Protein AF-A0A357HY61-F1 (afdb_monomer)

Foldseek 3Di:
DVVVVVQVVVCVVPVDGPDPDDDAFDAEAEPNHHDDVVVVRDDDPVNCVVVVQDPQLVVQLCLLAARHDHRYDYPVSSVVSVVLVVLVVVLVVVVCVVVVHDPVRCCVVPVDPDDDPDPDQLVQLVVCCVPNRNSNRSSVSVVVVSVVPD

Mean predicted aligned error: 4.12 Å

Solvent-accessible surface area (backbone atoms only — not comparable to full-atom values): 8824 Å² total; per-residue (Å²): 110,69,65,64,49,52,46,54,55,48,25,71,73,67,76,50,87,75,70,97,77,88,88,73,70,44,62,62,25,34,76,86,35,78,57,32,74,91,76,70,56,61,75,53,74,63,61,40,40,79,72,70,44,51,72,65,27,55,52,47,44,68,45,53,43,48,56,78,43,71,43,69,48,37,73,68,48,38,54,51,28,43,55,53,47,54,53,52,50,53,50,51,52,53,50,31,65,73,73,71,50,52,71,69,58,46,42,73,75,69,65,66,95,67,81,70,96,69,56,67,87,43,40,64,17,52,56,28,32,72,54,82,59,25,35,37,56,15,52,52,38,48,52,49,52,64,71,64,64,131

Secondary structure (DSSP, 8-state):
-HHHHHHHHHHHHHSS-S-S----PPPEEETTEE--TTTT----HHHHHHTT--HHHHHHHHHSS-TTS-EEE-HHHHHHHHHHHHHHHHHHHHHHHHHT--HHHHHHHH--SSPPS--GGGHHHHHHHHTTS-HHHHHHHHHHHHHT--

pLDDT: mean 94.6, std 5.04, range [57.91, 98.38]

Nearest PDB structures (foldseek):
  8qhp-assembly1_B  TM=7.657E-01  e=1.087E-08  Pyrococcus furiosus DSM 3638
  8hfm-assembly1_A  TM=8.860E-01  e=4.311E-06  Mycolicibacterium smegmatis
  8hfo-assembly1_A  TM=8.145E-01  e=5.503E-06  Mycolicibacterium smegmatis MC2 155
  1ffy-assembly1_A  TM=7.166E-01  e=1.205E-02  Staphylococcus aureus
  8c9f-assembly1_A  TM=7.018E-01  e=2.359E-02  Priestia megaterium

Radius of gyration: 19.94 Å; Cα contacts (8 Å, |Δi|>4): 118; chains: 1; bounding box: 49×35×49 Å

Sequence (150 aa):
PHHENEIAQSECAHGHDFCSHWFHSAHLMVEGAKMSKSLGNLYTLDDLRERGFSPMIVRYTLIAGSYRQQLNFTFDGLHASQSALTRLERFAEALLAKTGESSDSFNKNYVSTDAPEDFGRLSKAWDALRKNLNTAACLGAIFGVIGSNP

Structure (mmCIF, N/CA/C/O backbone):
data_AF-A0A357HY61-F1
#
_entry.id   AF-A0A357HY61-F1
#
loop_
_atom_site.group_PDB
_atom_site.id
_atom_site.type_symbol
_atom_site.label_atom_id
_atom_site.label_alt_id
_atom_site.label_comp_id
_atom_site.label_asym_id
_atom_site.label_entity_id
_atom_site.label_seq_id
_atom_site.pdbx_PDB_ins_code
_atom_site.Cartn_x
_atom_site.Cartn_y
_atom_site.Cartn_z
_atom_site.occupancy
_atom_site.B_iso_or_equiv
_atom_site.auth_seq_id
_atom_site.auth_comp_id
_atom_site.auth_asym_id
_atom_site.auth_atom_id
_atom_site.pdbx_PDB_model_num
ATOM 1 N N . PRO A 1 1 ? 14.355 -1.571 -20.812 1.00 88.25 1 PRO A N 1
ATOM 2 C CA . PRO A 1 1 ? 15.535 -0.685 -20.897 1.00 88.25 1 PRO A CA 1
ATOM 3 C C . PRO A 1 1 ? 15.232 0.814 -20.692 1.00 88.25 1 PRO A C 1
ATOM 5 O O . PRO A 1 1 ? 16.067 1.635 -21.040 1.00 88.25 1 PRO A O 1
ATOM 8 N N . HIS A 1 2 ? 14.049 1.201 -20.190 1.00 96.62 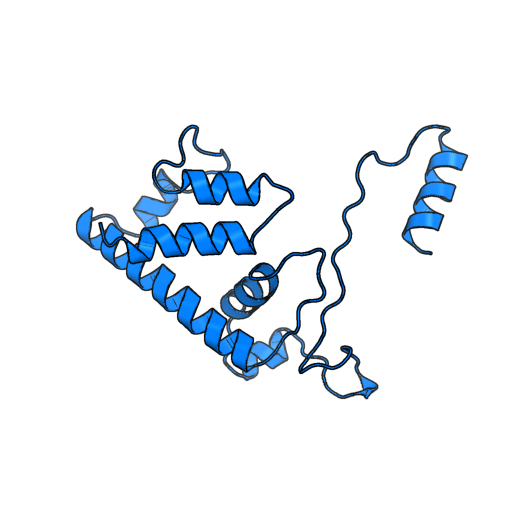2 HIS A N 1
ATOM 9 C CA . HIS A 1 2 ? 13.676 2.619 -20.115 1.00 96.62 2 HIS A CA 1
ATOM 10 C C . HIS A 1 2 ? 14.593 3.405 -19.169 1.00 96.62 2 HIS A C 1
ATOM 12 O O . HIS A 1 2 ? 15.243 4.342 -19.615 1.00 96.62 2 HIS A O 1
ATOM 18 N N . HIS A 1 3 ? 14.723 2.964 -17.916 1.00 97.00 3 HIS A N 1
ATOM 19 C CA . HIS A 1 3 ? 15.547 3.645 -16.915 1.00 97.00 3 HIS A CA 1
ATOM 20 C C . HIS A 1 3 ? 17.047 3.520 -17.205 1.00 97.00 3 HIS A C 1
ATOM 22 O O . HIS A 1 3 ? 17.793 4.467 -16.995 1.00 97.00 3 HIS A O 1
ATOM 28 N N . GLU A 1 4 ? 17.502 2.389 -17.756 1.00 97.12 4 GLU A N 1
ATOM 29 C CA . GLU A 1 4 ? 18.903 2.235 -18.172 1.00 97.12 4 GLU A CA 1
ATOM 30 C C . GLU A 1 4 ? 19.285 3.251 -19.259 1.00 97.12 4 GLU A C 1
ATOM 32 O O . GLU A 1 4 ? 20.388 3.795 -19.247 1.00 97.12 4 GLU A O 1
ATOM 37 N N . ASN A 1 5 ? 18.356 3.551 -20.172 1.00 98.25 5 ASN A N 1
ATOM 38 C CA . ASN A 1 5 ? 18.564 4.571 -21.193 1.00 98.25 5 ASN A CA 1
ATOM 39 C C . ASN A 1 5 ? 18.549 5.989 -20.599 1.00 98.25 5 ASN A C 1
ATOM 41 O O . ASN A 1 5 ? 19.338 6.820 -21.037 1.00 98.25 5 ASN A O 1
ATOM 45 N N . GLU A 1 6 ? 17.690 6.268 -19.614 1.00 98.00 6 GLU A N 1
ATOM 46 C CA . GLU A 1 6 ? 17.656 7.568 -18.921 1.00 98.00 6 GLU A CA 1
ATOM 47 C C . GLU A 1 6 ? 18.960 7.861 -18.175 1.00 98.00 6 GLU A C 1
ATOM 49 O O . GLU A 1 6 ? 19.459 8.986 -18.236 1.00 98.00 6 GLU A O 1
ATOM 54 N N . ILE A 1 7 ? 19.534 6.843 -17.524 1.00 97.62 7 ILE A N 1
ATOM 55 C CA . ILE A 1 7 ? 20.848 6.924 -16.876 1.00 97.62 7 ILE A CA 1
ATOM 56 C C . ILE A 1 7 ? 21.908 7.271 -17.924 1.00 97.62 7 ILE A C 1
ATOM 58 O O . ILE A 1 7 ? 22.582 8.289 -17.801 1.00 97.62 7 ILE A O 1
ATOM 62 N N . ALA A 1 8 ? 22.001 6.486 -19.003 1.00 97.88 8 ALA A N 1
ATOM 63 C CA . ALA A 1 8 ? 23.009 6.705 -20.039 1.00 97.88 8 ALA A CA 1
ATOM 64 C C . ALA A 1 8 ? 22.905 8.102 -20.674 1.00 97.88 8 ALA A C 1
ATOM 66 O O . ALA A 1 8 ? 23.913 8.776 -20.862 1.00 97.88 8 ALA A O 1
ATOM 67 N N . GLN A 1 9 ? 21.690 8.560 -20.987 1.00 98.25 9 GLN A N 1
ATOM 68 C CA . GLN A 1 9 ? 21.471 9.883 -21.576 1.00 98.25 9 GLN A CA 1
ATOM 69 C C . GLN A 1 9 ? 21.884 11.009 -20.624 1.00 98.25 9 GLN A C 1
ATOM 71 O O . GLN A 1 9 ? 22.610 11.916 -21.035 1.00 98.25 9 GLN A O 1
ATOM 76 N N . SER A 1 10 ? 21.446 10.943 -19.366 1.00 98.06 10 SER A N 1
ATOM 77 C CA . SER A 1 10 ? 21.691 11.995 -18.376 1.00 98.06 10 SER A CA 1
ATOM 78 C C . SER A 1 10 ? 23.166 12.072 -17.984 1.00 98.06 10 SER A C 1
ATOM 80 O O . SER A 1 10 ? 23.763 13.149 -18.003 1.00 98.06 10 SER A O 1
ATOM 82 N N . GLU A 1 11 ? 23.790 10.931 -17.692 1.00 98.12 11 GLU A N 1
ATOM 83 C CA . GLU A 1 11 ? 25.174 10.890 -17.215 1.00 98.12 11 GLU A CA 1
ATOM 84 C C . GLU A 1 11 ? 26.172 11.207 -18.334 1.00 98.12 11 GLU A C 1
ATOM 86 O O . GLU A 1 11 ? 27.127 11.948 -18.106 1.00 98.12 11 GLU A O 1
ATOM 91 N N . CYS A 1 12 ? 25.937 10.747 -19.572 1.00 98.25 12 CYS A N 1
ATOM 92 C CA . CYS A 1 12 ? 26.793 11.125 -20.703 1.00 98.25 12 CYS A CA 1
ATOM 93 C C . CYS A 1 12 ? 26.682 12.614 -21.059 1.00 98.25 12 CYS A C 1
ATOM 95 O O . CYS A 1 12 ? 27.662 13.198 -21.520 1.00 98.25 12 CYS A O 1
ATOM 97 N N . ALA A 1 13 ? 25.513 13.232 -20.862 1.00 98.12 13 ALA A N 1
ATOM 98 C CA . ALA A 1 13 ? 25.320 14.653 -21.140 1.00 98.12 13 ALA A CA 1
ATOM 99 C C . ALA A 1 13 ? 25.940 15.565 -20.068 1.00 98.12 13 ALA A C 1
ATOM 101 O O . ALA A 1 13 ? 26.386 16.666 -20.394 1.00 98.12 13 ALA A O 1
ATOM 102 N N . HIS A 1 14 ? 25.967 15.128 -18.803 1.00 96.94 14 HIS A N 1
ATOM 103 C CA . HIS A 1 14 ? 26.297 15.998 -17.668 1.00 96.94 14 HIS A CA 1
ATOM 104 C C . HIS A 1 14 ? 27.529 15.582 -16.845 1.00 96.94 14 HIS A C 1
ATOM 106 O O . HIS A 1 14 ? 28.013 16.383 -16.041 1.00 96.94 14 HIS A 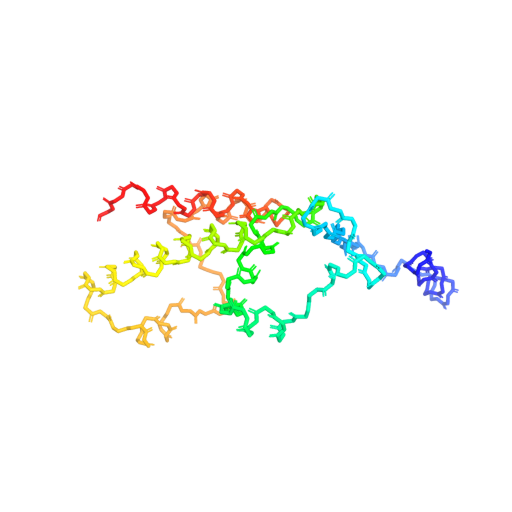O 1
ATOM 112 N N . GLY A 1 15 ? 28.061 14.373 -17.040 1.00 96.94 15 GLY A N 1
ATOM 113 C CA . GLY A 1 15 ? 29.316 13.911 -16.437 1.00 96.94 15 GLY A CA 1
ATOM 114 C C . GLY A 1 15 ? 29.269 13.629 -14.930 1.00 96.94 15 GLY A C 1
ATOM 115 O O . GLY A 1 15 ? 30.316 13.648 -14.287 1.00 96.94 15 GLY A O 1
ATOM 116 N N . HIS A 1 16 ? 28.086 13.404 -14.358 1.00 95.88 16 HIS A N 1
ATOM 117 C CA . HIS A 1 16 ? 27.888 13.032 -12.954 1.00 95.88 16 HIS A CA 1
ATOM 118 C C . HIS A 1 16 ? 26.681 12.102 -12.805 1.00 95.88 16 HIS A C 1
ATOM 120 O O . HIS A 1 16 ? 25.827 12.074 -13.690 1.00 95.88 16 HIS A O 1
ATOM 126 N N . ASP A 1 17 ? 26.616 11.380 -11.684 1.00 96.81 17 ASP A N 1
ATOM 127 C CA . ASP A 1 17 ? 25.546 10.425 -11.374 1.00 96.81 17 ASP A CA 1
ATOM 128 C C . ASP A 1 17 ? 24.159 11.081 -11.457 1.00 96.81 17 ASP A C 1
ATOM 130 O O . ASP A 1 17 ? 2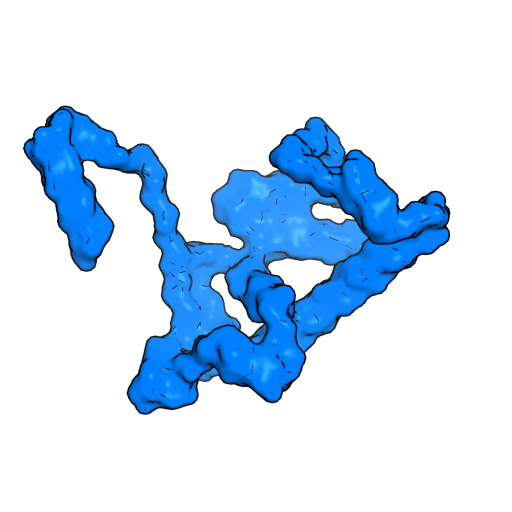3.911 12.119 -10.835 1.00 96.81 17 ASP A O 1
ATOM 134 N N . PHE A 1 18 ? 23.230 10.456 -12.187 1.00 97.19 18 PHE A N 1
ATOM 135 C CA . PHE A 1 18 ? 21.897 11.033 -12.403 1.00 97.19 18 PHE A CA 1
ATOM 136 C C . PHE A 1 18 ? 21.011 10.967 -11.148 1.00 97.19 18 PHE A C 1
ATOM 138 O O . PHE A 1 18 ? 20.290 11.914 -10.828 1.00 97.19 18 PHE A O 1
ATOM 145 N N . CYS A 1 19 ? 21.044 9.847 -10.422 1.00 96.19 19 CYS A N 1
ATOM 146 C CA . CYS A 1 19 ? 20.224 9.649 -9.231 1.00 96.19 19 CYS A CA 1
ATOM 147 C C . CYS A 1 19 ? 20.854 8.637 -8.269 1.00 96.19 19 CYS A C 1
ATOM 149 O O . CYS A 1 19 ? 21.303 7.573 -8.686 1.00 96.19 19 CYS A O 1
ATOM 151 N N . SER A 1 20 ? 20.812 8.924 -6.964 1.00 96.12 20 SER A N 1
ATOM 152 C CA . SER A 1 20 ? 21.350 8.022 -5.933 1.00 96.12 20 SER A CA 1
ATOM 153 C C . SER A 1 20 ? 20.405 6.877 -5.552 1.00 96.12 20 SER A C 1
ATOM 155 O O . SER A 1 20 ? 20.852 5.889 -4.977 1.00 96.12 20 SER A O 1
ATOM 157 N N . HIS A 1 21 ? 19.100 7.004 -5.818 1.00 95.56 21 HIS A N 1
ATOM 158 C CA . HIS A 1 21 ? 18.101 6.020 -5.397 1.00 95.56 21 HIS A CA 1
ATOM 159 C C . HIS A 1 21 ? 17.043 5.800 -6.474 1.00 95.56 21 HIS A C 1
ATOM 161 O O . HIS A 1 21 ? 16.289 6.706 -6.815 1.00 95.56 21 HIS A O 1
ATOM 167 N N . TRP A 1 22 ? 16.927 4.557 -6.932 1.00 95.75 22 TRP A N 1
ATOM 168 C CA . TRP A 1 22 ? 15.884 4.130 -7.856 1.00 95.75 22 TRP A CA 1
ATOM 169 C C . TRP A 1 22 ? 14.845 3.277 -7.134 1.00 95.75 22 TRP A C 1
ATOM 171 O O . TRP A 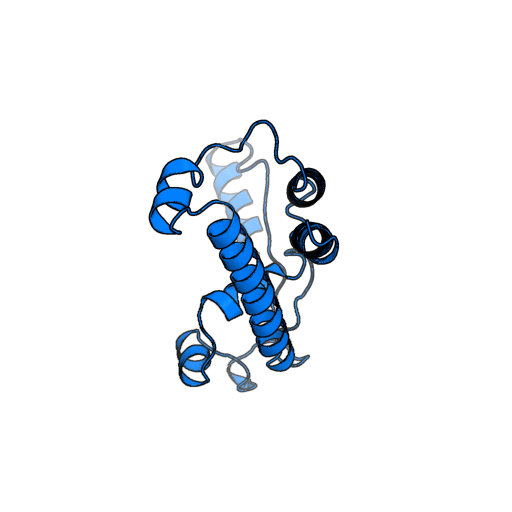1 22 ? 15.184 2.321 -6.436 1.00 95.75 22 TRP A O 1
ATOM 181 N N . PHE A 1 23 ? 13.571 3.621 -7.314 1.00 95.19 23 PHE A N 1
ATOM 182 C CA . PHE A 1 23 ? 12.452 2.922 -6.695 1.00 95.19 23 PHE A CA 1
ATOM 183 C C . PHE A 1 23 ? 11.577 2.277 -7.769 1.00 95.19 23 PHE A C 1
ATOM 185 O O . PHE A 1 23 ? 10.937 2.966 -8.560 1.00 95.19 23 PHE A O 1
ATOM 192 N N . HIS A 1 24 ? 11.516 0.946 -7.777 1.00 95.81 24 HIS A N 1
ATOM 193 C CA . HIS A 1 24 ? 10.694 0.185 -8.717 1.00 95.81 24 HIS A CA 1
ATOM 194 C C . HIS A 1 24 ? 9.652 -0.631 -7.965 1.00 95.81 24 HIS A C 1
ATOM 196 O O . HIS A 1 24 ? 9.984 -1.405 -7.067 1.00 95.81 24 HIS A O 1
ATOM 202 N N . SER A 1 25 ? 8.391 -0.472 -8.358 1.00 95.25 25 SER A N 1
ATOM 203 C CA . SER A 1 25 ? 7.307 -1.327 -7.877 1.00 95.25 25 SER A CA 1
ATOM 204 C C . SER A 1 25 ? 7.192 -2.573 -8.750 1.00 95.25 25 SER A C 1
ATOM 206 O O . SER A 1 25 ? 7.303 -2.497 -9.975 1.00 95.25 25 SER A O 1
ATOM 208 N N . ALA A 1 26 ? 6.968 -3.722 -8.120 1.00 95.19 26 ALA A N 1
ATOM 209 C CA . ALA A 1 26 ? 6.713 -4.971 -8.814 1.00 95.19 26 ALA A CA 1
ATOM 210 C C . ALA A 1 26 ? 5.368 -4.927 -9.556 1.00 95.19 26 ALA A C 1
ATOM 212 O O . ALA A 1 26 ? 4.450 -4.186 -9.203 1.00 95.19 26 ALA A O 1
ATOM 213 N N . HIS A 1 27 ? 5.248 -5.746 -10.598 1.00 93.44 27 HIS A N 1
ATOM 214 C CA . HIS A 1 27 ? 4.011 -5.846 -11.363 1.00 93.44 27 HIS A CA 1
ATOM 215 C C . HIS A 1 27 ? 2.877 -6.488 -10.558 1.00 93.44 27 HIS A C 1
ATOM 217 O O . HIS A 1 27 ? 3.097 -7.394 -9.753 1.00 93.44 27 HIS A O 1
ATOM 223 N N . LEU A 1 28 ? 1.653 -6.053 -10.858 1.00 94.44 28 LEU A N 1
ATOM 224 C CA . LEU A 1 28 ? 0.429 -6.653 -10.347 1.00 94.44 28 LEU A CA 1
ATOM 225 C C . LEU A 1 28 ? 0.066 -7.908 -11.153 1.00 94.44 28 LEU A C 1
ATOM 227 O O . LEU A 1 28 ? 0.119 -7.908 -12.387 1.00 94.44 28 LEU A O 1
ATOM 231 N N . MET A 1 29 ? -0.350 -8.952 -10.447 1.00 96.56 29 MET A N 1
ATOM 232 C CA . MET A 1 29 ? -1.083 -10.089 -11.002 1.00 96.56 29 MET A CA 1
ATOM 233 C C . MET A 1 29 ? -2.575 -9.877 -10.738 1.00 96.56 29 MET A C 1
ATOM 235 O O . MET A 1 29 ? -2.929 -9.231 -9.759 1.00 96.56 29 MET A O 1
ATOM 239 N N . VAL A 1 30 ? -3.450 -10.396 -11.591 1.00 97.25 30 VAL A N 1
ATOM 240 C CA . VAL A 1 30 ? -4.904 -10.330 -11.408 1.00 97.25 30 VAL A CA 1
ATOM 241 C C . VAL A 1 30 ? -5.462 -11.737 -11.490 1.00 97.25 30 VAL A C 1
ATOM 243 O O . VAL A 1 30 ? -5.278 -12.405 -12.511 1.00 97.25 30 VAL A O 1
ATOM 246 N N . GLU A 1 31 ? -6.120 -12.180 -10.419 1.00 96.56 31 GLU A N 1
ATOM 247 C CA . GLU A 1 31 ? -6.691 -13.531 -10.311 1.00 96.56 31 GLU A CA 1
ATOM 248 C C . GLU A 1 31 ? -5.677 -14.636 -10.678 1.00 96.56 31 GLU A C 1
ATOM 250 O O . GLU A 1 31 ? -5.957 -15.566 -11.430 1.00 96.56 31 GLU A O 1
ATOM 255 N N . GLY A 1 32 ? -4.440 -14.499 -10.186 1.00 96.56 32 GLY A N 1
ATOM 256 C CA . GLY A 1 32 ? -3.351 -15.457 -10.407 1.00 96.56 32 GLY A CA 1
ATOM 257 C C . GLY A 1 32 ? -2.684 -15.381 -11.786 1.00 96.56 32 GLY A C 1
ATOM 258 O O . GLY A 1 32 ? -1.701 -16.082 -12.021 1.00 96.56 32 GLY A O 1
ATOM 259 N N . ALA A 1 33 ? -3.154 -14.512 -12.684 1.00 96.75 33 ALA A N 1
ATOM 260 C CA . ALA A 1 33 ? -2.615 -14.348 -14.031 1.00 96.75 33 ALA A CA 1
ATOM 261 C C . ALA A 1 33 ? -1.982 -12.967 -14.244 1.00 96.75 33 ALA A C 1
ATOM 263 O O . ALA A 1 33 ? -2.240 -12.007 -13.521 1.00 96.75 33 ALA A O 1
ATOM 264 N N . LYS A 1 34 ? -1.143 -12.842 -15.276 1.00 95.81 34 LYS A N 1
ATOM 265 C CA . LYS A 1 34 ? -0.608 -11.539 -15.688 1.00 95.81 34 LYS A CA 1
ATOM 266 C C . LYS A 1 34 ? -1.766 -10.625 -16.096 1.00 95.81 34 LYS A C 1
ATOM 268 O O . LYS A 1 34 ? -2.632 -11.038 -16.867 1.00 95.81 34 LYS A O 1
ATOM 273 N N . MET A 1 35 ? -1.756 -9.376 -15.639 1.00 96.00 35 MET A N 1
ATOM 274 C CA . MET A 1 35 ? -2.718 -8.378 -16.109 1.00 96.00 35 MET A CA 1
ATOM 275 C C . MET A 1 35 ? -2.494 -8.086 -17.599 1.00 96.00 35 MET A C 1
ATOM 277 O O . MET A 1 35 ? -1.391 -7.719 -18.014 1.00 96.00 35 MET A O 1
ATOM 281 N N . SER A 1 36 ? -3.532 -8.235 -18.421 1.00 95.31 36 SER A N 1
ATOM 282 C CA . SER A 1 36 ? -3.483 -7.861 -19.835 1.00 95.31 36 SER A CA 1
ATOM 283 C C . SER A 1 36 ? -4.875 -7.617 -20.414 1.00 95.31 36 SER A C 1
ATOM 285 O O . SER A 1 36 ? -5.851 -8.256 -20.031 1.00 95.31 36 SER A O 1
ATOM 287 N N . LYS A 1 37 ? -4.955 -6.736 -21.417 1.00 92.88 37 LYS A N 1
ATOM 288 C CA . LYS A 1 37 ? -6.198 -6.512 -22.171 1.00 92.88 37 LYS A CA 1
ATOM 289 C C . LYS A 1 37 ? -6.679 -7.783 -22.877 1.00 92.88 37 LYS A C 1
ATOM 291 O O . LYS A 1 37 ? -7.868 -8.063 -22.878 1.00 92.88 37 LYS A O 1
ATOM 296 N N . SER A 1 38 ? -5.758 -8.563 -23.446 1.00 94.94 38 SER A N 1
ATOM 297 C CA . SER A 1 38 ? -6.074 -9.787 -24.195 1.00 94.94 38 SER A CA 1
ATOM 298 C C . SER A 1 38 ? -6.683 -10.894 -23.336 1.00 94.94 38 SER A C 1
ATOM 300 O O . SER A 1 38 ? -7.458 -11.688 -23.849 1.00 94.94 38 SER A O 1
ATOM 302 N N . LEU A 1 39 ? -6.344 -10.950 -22.044 1.00 94.06 39 LEU A N 1
ATOM 303 C CA . LEU A 1 39 ? -6.951 -11.893 -21.098 1.00 94.06 39 LEU A CA 1
ATOM 304 C C . LEU A 1 39 ? -8.269 -11.376 -20.503 1.00 94.06 39 LEU A C 1
ATOM 306 O O . LEU A 1 39 ? -8.893 -12.089 -19.726 1.00 94.06 39 LEU A O 1
ATOM 310 N N . GLY A 1 40 ? -8.682 -10.143 -20.821 1.00 94.19 40 GLY A N 1
ATOM 311 C CA . GLY A 1 40 ? -9.901 -9.540 -20.276 1.00 94.19 40 GLY A CA 1
ATOM 312 C C . GLY A 1 40 ? -9.861 -9.287 -18.763 1.00 94.19 40 GLY A C 1
ATOM 313 O O . GLY A 1 40 ? -10.901 -9.038 -18.169 1.00 94.19 40 GLY A O 1
ATOM 314 N N . ASN A 1 41 ? -8.681 -9.346 -18.134 1.00 95.31 41 ASN A N 1
ATOM 315 C CA . ASN A 1 41 ? -8.493 -9.193 -16.685 1.00 95.31 41 ASN A CA 1
ATOM 316 C C . ASN A 1 41 ? -7.877 -7.837 -16.299 1.00 95.31 41 ASN A C 1
ATOM 318 O O . ASN A 1 41 ? -7.289 -7.690 -15.228 1.00 95.31 41 ASN A O 1
ATOM 322 N N . LEU A 1 42 ? -7.963 -6.849 -17.190 1.00 94.81 42 LEU A N 1
ATOM 323 C CA . LEU A 1 42 ? -7.592 -5.473 -16.893 1.00 94.81 42 LEU A CA 1
ATOM 324 C C . LEU A 1 42 ? -8.829 -4.742 -16.372 1.00 94.81 42 LEU A C 1
ATOM 326 O O . LEU A 1 42 ? -9.820 -4.645 -17.088 1.00 94.81 42 LEU A O 1
ATOM 330 N N . TYR A 1 43 ? -8.732 -4.204 -15.159 1.00 95.12 43 TYR A N 1
ATOM 331 C CA . TYR A 1 43 ? -9.782 -3.404 -14.537 1.00 95.12 43 TYR A CA 1
ATOM 332 C C . TYR A 1 43 ? -9.292 -1.974 -14.331 1.00 95.12 43 TYR A C 1
ATOM 334 O O . TYR A 1 43 ? -8.213 -1.745 -13.779 1.00 95.12 43 TYR A O 1
ATOM 342 N N . THR A 1 44 ? -10.088 -1.012 -14.775 1.00 95.44 44 THR A N 1
ATOM 343 C CA . THR A 1 44 ? -9.919 0.404 -14.453 1.00 95.44 44 THR A CA 1
ATOM 344 C C . THR A 1 44 ? -10.538 0.720 -13.090 1.00 95.44 44 THR A C 1
ATOM 346 O O . THR A 1 44 ? -11.282 -0.076 -12.515 1.00 95.44 44 THR A O 1
ATOM 349 N N . LEU A 1 45 ? -10.243 1.905 -12.551 1.00 95.88 45 LEU A N 1
ATOM 350 C CA . LEU A 1 45 ? -10.886 2.363 -11.316 1.00 95.88 45 LEU A CA 1
ATOM 351 C C . LEU A 1 45 ? -12.403 2.535 -11.484 1.00 95.88 45 LEU A C 1
ATOM 353 O O . LEU A 1 45 ? -13.136 2.301 -10.527 1.00 95.88 45 LEU A O 1
ATOM 357 N N . ASP A 1 46 ? -12.869 2.895 -12.683 1.00 96.88 46 ASP A N 1
ATOM 358 C CA . ASP A 1 46 ? -14.298 2.993 -12.984 1.00 96.88 46 ASP A CA 1
ATOM 359 C C . ASP A 1 46 ? -14.963 1.617 -12.985 1.00 96.88 46 ASP A C 1
ATOM 361 O O . ASP A 1 46 ? -15.974 1.451 -12.306 1.00 96.88 46 ASP A O 1
ATOM 365 N N . ASP A 1 47 ? -14.338 0.608 -13.605 1.00 96.81 47 ASP A N 1
ATOM 366 C CA . ASP A 1 47 ? -14.842 -0.775 -13.581 1.00 96.81 47 ASP A CA 1
ATOM 367 C C . ASP A 1 47 ? -14.996 -1.293 -12.141 1.00 96.81 47 ASP A C 1
ATOM 369 O O . ASP A 1 47 ? -15.968 -1.965 -11.796 1.00 96.81 47 ASP A O 1
ATOM 373 N N . LEU A 1 48 ? -14.021 -0.991 -11.277 1.00 97.56 48 LEU A N 1
ATOM 374 C CA . LEU A 1 48 ? -14.052 -1.393 -9.869 1.00 97.56 48 LEU A CA 1
ATOM 375 C C . LEU A 1 48 ? -15.111 -0.619 -9.076 1.00 97.56 48 LEU A C 1
ATOM 377 O O . LEU A 1 48 ? -15.792 -1.205 -8.231 1.00 97.56 48 LEU A O 1
ATOM 381 N N . ARG A 1 49 ? -15.293 0.671 -9.373 1.00 97.19 49 ARG A N 1
ATOM 382 C CA . ARG A 1 49 ? -16.329 1.510 -8.762 1.00 97.19 49 ARG A CA 1
ATOM 383 C C . ARG A 1 49 ? -17.731 1.034 -9.130 1.00 97.19 49 ARG A C 1
ATOM 385 O O . ARG A 1 49 ? -18.574 0.929 -8.243 1.00 97.19 49 ARG A O 1
ATOM 392 N N . GLU A 1 50 ? -17.974 0.707 -10.396 1.00 97.75 50 GLU A N 1
ATOM 393 C CA . GLU A 1 50 ? -19.249 0.148 -10.869 1.00 97.75 50 GLU A CA 1
ATOM 394 C C . GLU A 1 50 ? -19.578 -1.193 -10.198 1.00 97.75 50 GLU A C 1
ATOM 396 O O . GLU A 1 50 ? -20.742 -1.510 -9.964 1.00 97.75 50 GLU A O 1
ATOM 401 N N . ARG A 1 51 ? -18.549 -1.949 -9.802 1.00 96.69 51 ARG A N 1
ATOM 402 C CA . ARG A 1 51 ? -18.672 -3.192 -9.023 1.00 96.69 51 ARG A CA 1
ATOM 403 C C . ARG A 1 51 ? -18.851 -2.975 -7.516 1.00 96.69 51 ARG A C 1
ATOM 405 O O . ARG A 1 51 ? -18.945 -3.950 -6.777 1.00 96.69 51 ARG A O 1
ATOM 412 N N . GLY A 1 52 ? -18.903 -1.728 -7.049 1.00 97.00 52 GLY A N 1
ATOM 413 C CA . GLY A 1 52 ? -19.127 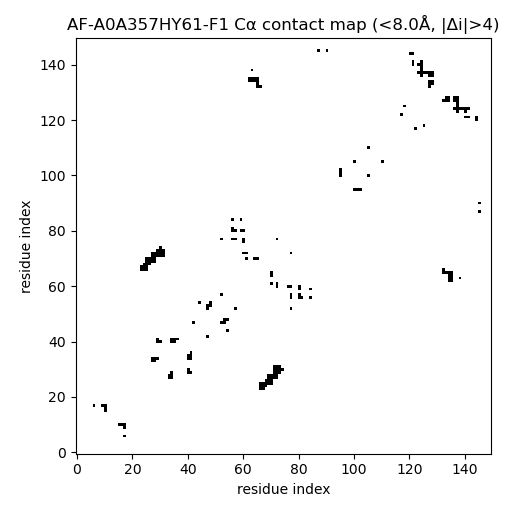-1.386 -5.643 1.00 97.00 52 GLY A CA 1
ATOM 414 C C . GLY A 1 52 ? -17.861 -1.268 -4.790 1.00 97.00 52 GLY A C 1
ATOM 415 O O . GLY A 1 52 ? -17.965 -1.143 -3.570 1.00 97.00 52 GLY A O 1
ATOM 416 N N . PHE A 1 53 ? -16.667 -1.268 -5.391 1.00 98.06 53 PHE A N 1
ATOM 417 C CA . PHE A 1 53 ? -15.417 -1.062 -4.657 1.00 98.06 53 PHE A CA 1
ATOM 418 C C . PHE A 1 53 ? -15.013 0.413 -4.667 1.00 98.06 53 PHE A C 1
ATOM 420 O O . PHE A 1 53 ? -14.757 1.006 -5.714 1.00 98.06 53 PHE A O 1
ATOM 427 N N . SER A 1 54 ? -14.924 1.019 -3.482 1.00 97.25 54 SER A N 1
ATOM 428 C CA . SER A 1 54 ? -14.462 2.400 -3.349 1.00 97.25 54 SER A CA 1
ATOM 429 C C . SER A 1 54 ? -12.957 2.520 -3.641 1.00 97.25 54 SER A C 1
ATOM 431 O O . SER A 1 54 ? -12.197 1.572 -3.404 1.00 97.25 54 SER A O 1
ATOM 433 N N . PRO A 1 55 ? -12.471 3.703 -4.065 1.00 97.00 55 PRO A N 1
ATOM 434 C CA . PRO A 1 55 ? -11.038 3.946 -4.247 1.00 97.00 55 PRO A CA 1
ATOM 435 C C . PRO A 1 55 ? -10.197 3.641 -2.999 1.00 97.00 55 PRO A C 1
ATOM 437 O O . PRO A 1 55 ? -9.040 3.243 -3.117 1.00 97.00 55 PRO A O 1
ATOM 440 N N . MET A 1 56 ? -10.775 3.780 -1.800 1.00 97.31 56 MET A N 1
ATOM 441 C CA . MET A 1 56 ? -10.101 3.449 -0.543 1.00 97.31 56 MET A CA 1
ATOM 442 C C . MET A 1 56 ? -9.867 1.947 -0.380 1.00 97.31 56 MET A C 1
ATOM 444 O O . MET A 1 56 ? -8.779 1.558 0.042 1.00 97.31 56 MET A O 1
ATOM 448 N N . ILE A 1 57 ? -10.830 1.104 -0.770 1.00 98.38 57 ILE A N 1
ATOM 449 C CA . ILE A 1 57 ? -10.672 -0.360 -0.756 1.00 98.38 57 ILE A CA 1
ATOM 450 C C . ILE A 1 57 ? -9.550 -0.771 -1.713 1.00 98.38 57 ILE A C 1
ATOM 452 O O . ILE A 1 57 ? -8.673 -1.557 -1.345 1.00 98.38 57 ILE A O 1
ATOM 456 N N . VAL A 1 58 ? -9.531 -0.188 -2.915 1.00 97.81 58 VAL A N 1
ATOM 457 C CA . VAL A 1 58 ? -8.476 -0.437 -3.909 1.00 97.81 58 VAL A CA 1
ATOM 458 C C . VAL A 1 58 ? -7.115 0.005 -3.370 1.00 97.81 58 VAL A C 1
ATOM 460 O O . VAL A 1 58 ? -6.165 -0.775 -3.390 1.00 97.81 58 VAL A O 1
ATOM 463 N N . ARG A 1 59 ? -7.020 1.221 -2.815 1.00 97.50 59 ARG A N 1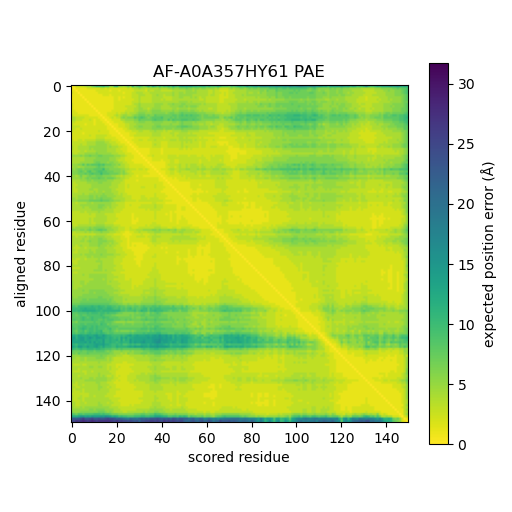
ATOM 464 C CA . ARG A 1 59 ? -5.783 1.735 -2.210 1.00 97.50 59 ARG A CA 1
ATOM 465 C C . ARG A 1 59 ? -5.277 0.815 -1.105 1.00 97.50 59 ARG A C 1
ATOM 467 O O . ARG A 1 59 ? -4.099 0.475 -1.116 1.00 97.50 59 ARG A O 1
ATOM 474 N N . TYR A 1 60 ? -6.149 0.409 -0.180 1.00 98.06 60 TYR A N 1
ATOM 475 C CA . TYR A 1 60 ? -5.783 -0.498 0.906 1.00 98.06 60 TYR A CA 1
ATOM 476 C C . TYR A 1 60 ? -5.247 -1.825 0.354 1.00 98.06 60 TYR A C 1
ATOM 478 O O . TYR A 1 60 ? -4.180 -2.271 0.767 1.00 98.06 60 TYR A O 1
ATOM 486 N N . THR A 1 61 ? -5.935 -2.408 -0.631 1.00 97.56 61 THR A N 1
ATOM 487 C CA . THR A 1 61 ? -5.520 -3.664 -1.280 1.00 97.56 61 THR A CA 1
ATOM 488 C C . THR A 1 61 ? -4.104 -3.559 -1.845 1.00 97.56 61 THR A C 1
ATOM 490 O O . THR A 1 61 ? -3.277 -4.438 -1.619 1.00 97.56 61 THR A O 1
ATOM 493 N N . LEU A 1 62 ? -3.800 -2.457 -2.538 1.00 96.44 62 LEU A N 1
ATOM 494 C CA . LEU A 1 62 ? -2.502 -2.243 -3.181 1.00 96.44 62 LEU A CA 1
ATOM 495 C C . LEU A 1 62 ? -1.352 -2.029 -2.184 1.00 96.44 62 LEU A C 1
ATOM 497 O O . LEU A 1 62 ? -0.223 -2.411 -2.481 1.00 96.44 62 LEU A O 1
ATOM 501 N N . ILE A 1 63 ? -1.620 -1.452 -1.008 1.00 96.06 63 ILE A N 1
ATOM 502 C CA . ILE A 1 63 ? -0.592 -1.226 0.026 1.00 96.06 63 ILE A CA 1
ATOM 503 C C . ILE A 1 63 ? -0.500 -2.363 1.050 1.00 96.06 63 ILE A C 1
ATOM 505 O O . ILE A 1 63 ? 0.425 -2.371 1.858 1.00 96.06 63 ILE A O 1
ATOM 509 N N . ALA A 1 64 ? -1.438 -3.313 1.048 1.00 94.50 64 ALA A N 1
ATOM 510 C CA . ALA A 1 64 ? -1.441 -4.428 1.993 1.00 94.50 64 ALA A CA 1
ATOM 511 C C . ALA A 1 64 ? -0.254 -5.392 1.788 1.00 94.50 64 ALA A C 1
ATOM 513 O O . ALA A 1 64 ? 0.136 -6.092 2.721 1.00 94.50 64 ALA A O 1
ATOM 514 N N . GLY A 1 65 ? 0.334 -5.410 0.587 1.00 90.62 65 GLY A N 1
ATOM 515 C CA . GLY A 1 65 ? 1.552 -6.151 0.254 1.00 90.62 65 GLY A CA 1
ATOM 516 C C . GLY A 1 65 ? 2.806 -5.271 0.190 1.00 90.62 65 GLY A C 1
ATOM 517 O O . GLY A 1 65 ? 2.743 -4.049 0.291 1.00 90.62 65 GLY A O 1
ATOM 518 N N . SER A 1 66 ? 3.967 -5.900 -0.002 1.00 91.94 66 SER A N 1
ATOM 519 C CA . SER A 1 66 ? 5.231 -5.192 -0.243 1.00 91.94 66 SER A CA 1
ATOM 520 C C . SER A 1 66 ? 5.313 -4.692 -1.684 1.00 91.94 66 SER A C 1
ATOM 522 O O . SER A 1 66 ? 5.119 -5.476 -2.610 1.00 91.94 66 SER A O 1
ATOM 524 N N . TYR A 1 67 ? 5.716 -3.434 -1.888 1.00 95.31 67 TYR A N 1
ATOM 525 C CA . TYR A 1 67 ? 5.895 -2.857 -3.229 1.00 95.31 67 TYR A CA 1
ATOM 526 C C . TYR A 1 67 ? 6.915 -3.619 -4.096 1.00 95.31 67 TYR A C 1
ATOM 528 O O . TYR A 1 67 ? 6.887 -3.515 -5.318 1.00 95.31 67 TYR A O 1
ATOM 536 N N . ARG A 1 68 ? 7.828 -4.384 -3.476 1.00 94.50 68 ARG A N 1
ATOM 537 C CA . ARG A 1 68 ? 8.884 -5.152 -4.167 1.00 94.50 68 ARG A CA 1
ATOM 538 C C . ARG A 1 68 ? 8.455 -6.560 -4.554 1.00 94.50 68 ARG A C 1
ATOM 540 O O . ARG A 1 68 ? 9.220 -7.261 -5.211 1.00 94.50 68 ARG A O 1
ATOM 547 N N . GLN A 1 69 ? 7.288 -7.002 -4.103 1.00 93.94 69 GLN A N 1
ATOM 548 C CA . GLN A 1 69 ? 6.770 -8.335 -4.380 1.00 93.94 69 GLN A CA 1
ATOM 549 C C . GLN A 1 69 ? 5.580 -8.231 -5.320 1.00 93.94 69 GLN A C 1
ATOM 551 O O . GLN A 1 69 ? 4.798 -7.287 -5.240 1.00 93.94 69 GLN A O 1
ATOM 556 N N . GLN A 1 70 ? 5.443 -9.209 -6.215 1.00 94.31 70 GLN A N 1
ATOM 557 C CA . GLN A 1 70 ? 4.247 -9.293 -7.041 1.00 94.31 70 GLN A CA 1
ATOM 558 C C . GLN A 1 70 ? 3.032 -9.459 -6.133 1.00 94.31 70 GLN A C 1
ATOM 560 O O . GLN A 1 70 ? 2.931 -10.426 -5.378 1.00 94.31 70 GLN A O 1
ATOM 565 N N . LEU A 1 71 ? 2.117 -8.502 -6.212 1.00 94.81 71 LEU A N 1
ATOM 566 C CA . LEU A 1 71 ? 0.845 -8.558 -5.514 1.00 94.81 71 LEU A CA 1
ATOM 567 C C . LEU A 1 71 ? -0.181 -9.224 -6.433 1.00 94.81 71 LEU A C 1
ATOM 569 O O . LEU A 1 71 ? -0.336 -8.824 -7.587 1.00 94.81 71 LEU A O 1
ATOM 573 N N . ASN A 1 72 ? -0.885 -10.234 -5.921 1.00 96.50 72 ASN A N 1
ATOM 574 C CA . ASN A 1 72 ? -2.029 -10.817 -6.610 1.00 96.50 72 ASN A CA 1
ATOM 575 C C . ASN A 1 72 ? -3.303 -10.065 -6.218 1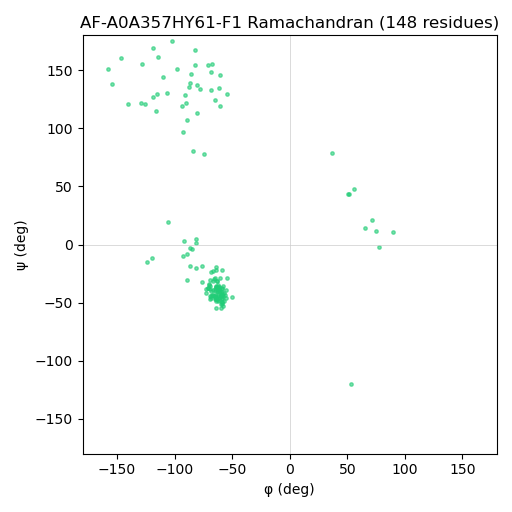.00 96.50 72 ASN A C 1
ATOM 577 O O . ASN A 1 72 ? -3.783 -10.184 -5.093 1.00 96.50 72 ASN A O 1
ATOM 581 N N . PHE A 1 73 ? -3.823 -9.276 -7.148 1.00 96.88 73 PHE A N 1
ATOM 582 C CA . PHE A 1 73 ? -5.067 -8.540 -7.019 1.00 96.88 73 PHE A CA 1
ATOM 583 C C . PHE A 1 73 ? -6.243 -9.469 -7.307 1.00 96.88 73 PHE A C 1
ATOM 585 O O . PHE A 1 73 ? -6.415 -9.938 -8.434 1.00 96.88 73 PHE A O 1
ATOM 592 N N . THR A 1 74 ? -7.042 -9.735 -6.280 1.00 97.19 74 THR A N 1
ATOM 593 C CA . THR A 1 74 ? -8.226 -10.589 -6.379 1.00 97.19 74 THR A CA 1
ATOM 594 C C . THR A 1 74 ? -9.449 -9.886 -5.812 1.00 97.19 74 THR A C 1
ATOM 596 O O . THR A 1 74 ? -9.331 -9.012 -4.944 1.00 97.19 74 THR A O 1
ATOM 599 N N . PHE A 1 75 ? -10.636 -10.281 -6.265 1.00 97.50 75 PHE A N 1
ATOM 600 C CA . PHE A 1 75 ? -11.888 -9.773 -5.697 1.00 97.50 75 PHE A CA 1
ATOM 601 C C . PHE A 1 75 ? -12.060 -10.169 -4.226 1.00 97.50 75 PHE A C 1
ATOM 603 O O . PHE A 1 75 ? -12.477 -9.343 -3.414 1.00 97.50 75 PHE A O 1
ATOM 610 N N . ASP A 1 76 ? -11.620 -11.367 -3.842 1.00 97.88 76 ASP A N 1
ATOM 611 C CA . ASP A 1 76 ? -11.561 -11.767 -2.431 1.00 97.88 76 ASP A CA 1
ATOM 612 C C . ASP A 1 76 ? -10.626 -10.854 -1.621 1.00 97.88 76 ASP A C 1
ATOM 614 O O . ASP A 1 76 ? -10.940 -10.470 -0.493 1.00 97.88 76 ASP A O 1
ATOM 618 N N . GLY A 1 77 ? -9.502 -10.434 -2.212 1.00 97.50 77 GLY A N 1
ATOM 619 C CA . GLY A 1 77 ? -8.579 -9.467 -1.618 1.00 97.50 77 GLY A CA 1
ATOM 620 C C . GLY A 1 77 ? -9.206 -8.084 -1.422 1.00 97.50 77 GLY A C 1
ATOM 621 O O . GLY A 1 77 ? -8.966 -7.440 -0.396 1.00 97.50 77 GLY A O 1
ATOM 622 N N . LEU A 1 78 ? -10.061 -7.643 -2.351 1.00 98.25 78 LEU A N 1
ATOM 623 C CA . LEU A 1 78 ? -10.841 -6.410 -2.202 1.00 98.25 78 LEU A CA 1
ATOM 624 C C . LEU A 1 78 ? -11.855 -6.523 -1.052 1.00 98.25 78 LEU A C 1
ATOM 626 O O . LEU A 1 78 ? -11.937 -5.618 -0.222 1.00 98.25 78 LEU A O 1
ATOM 630 N N . HIS A 1 79 ? -12.579 -7.639 -0.939 1.00 98.38 79 HIS A N 1
ATOM 631 C CA . HIS A 1 79 ? -13.516 -7.865 0.170 1.00 98.38 79 HIS A CA 1
ATOM 632 C C . HIS A 1 79 ? -12.814 -7.972 1.534 1.00 98.38 79 HIS A C 1
ATOM 634 O O . HIS A 1 79 ? -13.292 -7.426 2.537 1.00 98.38 79 HIS A O 1
ATOM 640 N N . ALA A 1 80 ? -11.642 -8.610 1.583 1.00 98.00 80 ALA A N 1
ATOM 641 C CA . ALA A 1 80 ? -10.805 -8.636 2.780 1.00 98.00 80 ALA A CA 1
ATOM 642 C C . ALA A 1 80 ? -10.344 -7.221 3.170 1.00 98.00 80 ALA A C 1
ATOM 644 O O . ALA A 1 80 ? -10.413 -6.838 4.340 1.00 98.00 80 ALA A O 1
ATOM 645 N N . SER A 1 81 ? -9.943 -6.416 2.185 1.00 98.25 81 SER A N 1
ATOM 646 C CA . SER A 1 81 ? -9.530 -5.022 2.383 1.00 98.25 81 SER A CA 1
ATOM 647 C C . SER A 1 81 ? -10.675 -4.135 2.865 1.00 98.25 81 SER A C 1
ATOM 649 O O . SER A 1 81 ? -10.485 -3.321 3.766 1.00 98.25 81 SER A O 1
ATOM 651 N N . GLN A 1 82 ? -11.883 -4.333 2.335 1.00 98.31 82 GLN A N 1
ATOM 652 C CA . GLN A 1 82 ? -13.092 -3.668 2.821 1.00 98.31 82 GLN A CA 1
ATOM 653 C C . GLN A 1 82 ? -13.350 -3.990 4.296 1.00 98.31 82 GLN A C 1
ATOM 655 O O . GLN A 1 82 ? -13.548 -3.085 5.102 1.00 98.31 82 GLN A O 1
ATOM 660 N N . SER A 1 83 ? -13.263 -5.267 4.670 1.00 98.19 83 SER A N 1
ATOM 661 C CA . SER A 1 83 ? -13.438 -5.704 6.060 1.00 98.19 83 SER A CA 1
ATOM 662 C C . SER A 1 83 ? -12.387 -5.087 6.994 1.00 98.19 83 SER A C 1
ATOM 664 O O . SER A 1 83 ? -12.700 -4.685 8.118 1.00 98.19 83 SER A O 1
ATOM 666 N N . ALA A 1 84 ? -11.139 -4.981 6.529 1.00 97.94 84 ALA A N 1
ATOM 667 C CA . ALA A 1 84 ? -10.049 -4.360 7.275 1.00 97.94 84 ALA A CA 1
ATOM 668 C C . ALA A 1 84 ? -10.290 -2.856 7.495 1.00 97.94 84 ALA A C 1
ATOM 670 O O . ALA A 1 84 ? -10.135 -2.372 8.618 1.00 97.94 84 ALA A O 1
ATOM 671 N N . LEU A 1 85 ? -10.732 -2.138 6.456 1.00 97.88 85 LEU A N 1
ATOM 672 C CA . LEU A 1 85 ? -11.097 -0.721 6.538 1.00 97.88 85 LEU A CA 1
ATOM 673 C C . LEU A 1 85 ? -12.259 -0.486 7.502 1.00 97.88 85 LEU A C 1
ATOM 675 O O . LEU A 1 85 ? -12.123 0.331 8.405 1.00 97.88 85 LEU A O 1
ATOM 679 N N . THR A 1 86 ? -13.337 -1.271 7.416 1.00 97.56 86 THR A N 1
ATOM 680 C CA . THR A 1 86 ? -14.464 -1.161 8.358 1.00 97.56 86 THR A CA 1
ATOM 681 C C . THR A 1 86 ? -14.022 -1.359 9.810 1.00 97.56 86 THR A C 1
ATOM 683 O O . THR A 1 86 ? -14.538 -0.714 10.721 1.00 97.56 86 THR A O 1
ATOM 686 N N . ARG A 1 87 ? -13.047 -2.240 10.065 1.00 97.12 87 ARG A N 1
ATOM 687 C CA . ARG A 1 87 ? -12.497 -2.425 11.414 1.00 97.12 87 ARG A CA 1
ATOM 688 C C . ARG A 1 87 ? -11.678 -1.218 11.886 1.00 97.12 87 ARG A C 1
ATOM 690 O O . ARG A 1 87 ? -11.757 -0.880 13.065 1.00 97.12 87 ARG A O 1
ATOM 697 N N . LEU A 1 88 ? -10.909 -0.590 10.997 1.00 96.06 88 LEU A N 1
ATOM 698 C CA . LEU A 1 88 ? -10.178 0.649 11.287 1.00 96.06 88 LEU A CA 1
ATOM 699 C C . LEU A 1 88 ? -11.141 1.805 11.583 1.00 96.06 88 LEU A C 1
ATOM 701 O O . LEU A 1 88 ? -10.973 2.485 12.592 1.00 96.06 88 LEU A O 1
ATOM 705 N N . GLU A 1 89 ? -12.170 1.970 10.752 1.00 95.06 89 GLU A N 1
ATOM 706 C CA . GLU A 1 89 ? -13.213 2.993 10.899 1.00 95.06 89 GLU A CA 1
ATOM 707 C C . GLU A 1 89 ? -13.929 2.857 12.244 1.00 95.06 89 GLU A C 1
ATOM 709 O O . GLU A 1 89 ? -13.920 3.792 13.039 1.00 95.06 89 GLU A O 1
ATOM 714 N N . ARG A 1 90 ? -14.429 1.659 12.570 1.00 95.94 90 ARG A N 1
ATOM 715 C CA . ARG A 1 90 ? -15.092 1.399 13.860 1.00 95.94 90 ARG A CA 1
ATOM 716 C C . ARG A 1 90 ? -14.195 1.676 15.061 1.00 95.94 90 ARG A C 1
ATOM 718 O O . ARG A 1 90 ? -14.669 2.138 16.095 1.00 95.94 90 ARG A O 1
ATOM 725 N N . PHE A 1 91 ? -12.905 1.358 14.957 1.00 94.75 91 PHE A N 1
ATOM 726 C CA . PHE A 1 91 ? -11.959 1.637 16.031 1.00 94.75 91 PHE A CA 1
ATOM 727 C C . PHE A 1 91 ? -11.743 3.145 16.210 1.00 94.75 91 PHE A C 1
ATOM 729 O O . PHE A 1 91 ? -11.762 3.628 17.340 1.00 94.75 91 PHE A O 1
ATOM 736 N N . ALA A 1 92 ? -11.592 3.891 15.112 1.00 93.12 92 ALA A N 1
ATOM 737 C CA . ALA A 1 92 ? -11.479 5.346 15.151 1.00 93.12 92 ALA A CA 1
ATOM 738 C C . ALA A 1 92 ? -12.748 6.001 15.725 1.00 93.12 92 ALA A C 1
ATOM 740 O O . ALA A 1 92 ? -12.648 6.829 16.627 1.00 93.12 92 ALA A O 1
ATOM 741 N N . GLU A 1 93 ? -13.935 5.573 15.283 1.00 94.44 93 GLU A N 1
ATOM 742 C CA . GLU A 1 93 ? -15.227 6.034 15.812 1.00 94.44 93 GLU A CA 1
ATOM 743 C C . GLU A 1 93 ? -15.351 5.786 17.321 1.00 94.44 93 GLU A C 1
ATOM 745 O O . GLU A 1 93 ? -15.757 6.676 18.067 1.00 94.44 93 GLU A O 1
ATOM 750 N N . ALA A 1 94 ? -14.954 4.601 17.795 1.00 93.88 94 ALA A N 1
ATOM 751 C CA . ALA A 1 94 ? -14.988 4.272 19.217 1.00 93.88 94 ALA A CA 1
ATOM 752 C C . ALA A 1 94 ? -14.044 5.153 20.054 1.00 93.88 94 ALA A C 1
ATOM 754 O O . ALA A 1 94 ? -14.383 5.520 21.180 1.00 93.88 94 ALA A O 1
ATOM 755 N N . LEU A 1 95 ? -12.869 5.507 19.521 1.00 92.25 95 LEU A N 1
ATOM 756 C CA . LEU A 1 95 ? -11.943 6.420 20.193 1.00 92.25 95 LEU A CA 1
ATOM 757 C C . LEU A 1 95 ? -12.493 7.848 20.249 1.00 92.25 95 LEU A C 1
ATOM 759 O O . LEU A 1 95 ? -12.487 8.441 21.324 1.00 92.25 95 LEU A O 1
ATOM 763 N N . LEU A 1 96 ? -13.021 8.361 19.135 1.00 94.50 96 LEU A N 1
ATOM 764 C CA . LEU A 1 96 ? -13.655 9.684 19.079 1.00 94.50 96 LEU A CA 1
ATOM 765 C C . LEU A 1 96 ? -14.841 9.780 20.049 1.00 94.50 96 LEU A C 1
ATOM 767 O O . LEU A 1 96 ? -14.978 10.760 20.778 1.00 94.50 96 LEU A O 1
ATOM 771 N N . ALA A 1 97 ? -15.652 8.723 20.145 1.00 94.31 97 ALA A N 1
ATOM 772 C CA . ALA A 1 97 ? -16.744 8.654 21.112 1.00 94.31 97 ALA A CA 1
ATOM 773 C C . ALA A 1 97 ? -16.254 8.683 22.573 1.00 94.31 97 ALA A C 1
ATOM 775 O O . ALA A 1 97 ? -16.906 9.292 23.419 1.00 94.31 97 ALA A O 1
ATOM 776 N N . LYS A 1 98 ? -15.106 8.057 22.882 1.00 93.19 98 LYS A N 1
ATOM 777 C CA . LYS A 1 98 ? -14.499 8.097 24.227 1.00 93.19 98 LYS A CA 1
ATOM 778 C C . LYS A 1 98 ? -13.931 9.476 24.578 1.00 93.19 98 LYS A C 1
ATOM 780 O O . LYS A 1 98 ? -13.965 9.846 25.748 1.00 93.19 98 LYS A O 1
ATOM 785 N N . THR A 1 99 ? -13.394 10.215 23.606 1.00 92.25 99 THR A N 1
ATOM 786 C CA . THR A 1 99 ? -12.831 11.559 23.832 1.00 92.25 99 THR A CA 1
ATOM 787 C C . THR A 1 99 ? -13.878 12.669 23.744 1.00 92.25 99 THR A C 1
ATOM 789 O O . THR A 1 99 ? -13.649 13.762 24.255 1.00 92.25 99 THR A O 1
ATOM 792 N N . GLY A 1 100 ? -15.032 12.399 23.126 1.00 94.00 100 GLY A N 1
ATOM 793 C CA . GLY A 1 100 ? -16.058 13.403 22.840 1.00 94.00 100 GLY A CA 1
ATOM 794 C C . GLY A 1 100 ? -15.688 14.337 21.683 1.00 94.00 100 GLY A C 1
ATOM 795 O O . GLY A 1 100 ? -16.348 15.358 21.490 1.00 94.00 100 GLY A O 1
ATOM 796 N N . GLU A 1 101 ? -14.643 14.014 20.919 1.00 93.50 101 GLU A N 1
ATOM 797 C CA . GLU A 1 101 ? -14.211 14.802 19.765 1.00 93.50 101 GLU A CA 1
ATOM 798 C C . GLU A 1 101 ? -14.978 14.415 18.496 1.00 93.50 101 GLU A C 1
ATOM 800 O O . GLU A 1 101 ? -15.313 13.252 18.274 1.00 93.50 101 GLU A O 1
ATOM 805 N N . SER A 1 102 ? -15.221 15.389 17.614 1.00 94.31 102 SER A N 1
ATOM 806 C CA . SER A 1 102 ? -15.667 15.108 16.247 1.00 94.31 102 SER A CA 1
ATOM 807 C C . SER A 1 102 ? -14.478 14.772 15.346 1.00 94.31 102 SER A C 1
ATOM 809 O O . SER A 1 102 ? -13.367 15.258 15.569 1.00 94.31 102 SER A O 1
ATOM 811 N N . SER A 1 103 ? -14.717 14.013 14.273 1.00 92.38 103 SER A N 1
ATOM 812 C CA . SER A 1 103 ? -13.689 13.703 13.269 1.00 92.38 103 SER A CA 1
ATOM 813 C C . SER A 1 103 ? -13.046 14.961 12.676 1.00 92.38 103 SER A C 1
ATOM 815 O O . SER A 1 103 ? -11.835 14.996 12.481 1.00 92.38 103 SER A O 1
ATOM 817 N N . ASP A 1 104 ? -13.831 16.015 12.431 1.00 94.00 104 ASP A N 1
ATOM 818 C CA . ASP A 1 104 ? -13.324 17.282 11.888 1.00 94.00 104 ASP A CA 1
ATOM 819 C C . ASP A 1 104 ? -12.395 17.996 12.874 1.00 94.00 104 ASP A C 1
ATOM 821 O O . ASP A 1 104 ? -11.334 18.489 12.485 1.00 94.00 104 ASP A O 1
ATOM 825 N N . SER A 1 105 ? -12.772 18.027 14.158 1.00 93.81 105 SER A N 1
ATOM 826 C CA . SER A 1 105 ? -11.942 18.604 15.217 1.00 93.81 105 SER A CA 1
ATOM 827 C C . SER A 1 105 ? -10.643 17.819 15.375 1.00 93.81 105 SER A C 1
ATOM 829 O O . SER A 1 105 ? -9.567 18.414 15.403 1.00 93.81 105 SER A O 1
ATOM 831 N N . PHE A 1 106 ? -10.734 16.488 15.411 1.00 91.81 106 PHE A N 1
ATOM 832 C CA . PHE A 1 106 ? -9.570 15.615 15.505 1.00 91.81 106 PHE A CA 1
ATOM 833 C C . PHE A 1 106 ? -8.617 15.834 14.325 1.00 91.81 106 PHE A C 1
ATOM 835 O O . PHE A 1 106 ? -7.434 16.102 14.524 1.00 91.81 106 PHE A O 1
ATOM 842 N N . ASN A 1 107 ? -9.129 15.797 13.090 1.00 91.44 107 ASN A N 1
ATOM 843 C CA . ASN A 1 107 ? -8.312 15.983 11.892 1.00 91.44 107 ASN A CA 1
ATOM 844 C C . ASN A 1 107 ? -7.618 17.346 11.886 1.00 91.44 107 ASN A C 1
ATOM 846 O O . ASN A 1 107 ? -6.428 17.425 11.601 1.00 91.44 107 ASN A O 1
ATOM 850 N N . LYS A 1 108 ? -8.331 18.413 12.258 1.00 91.06 108 LYS A N 1
ATOM 851 C CA . LYS A 1 108 ? -7.755 19.759 12.342 1.00 91.06 108 LYS A CA 1
ATOM 852 C C . LYS A 1 108 ? -6.611 19.854 13.357 1.00 91.06 108 LYS A C 1
ATOM 854 O O . LYS A 1 108 ? -5.668 20.604 13.124 1.00 91.06 108 LYS A O 1
ATOM 859 N N . ASN A 1 109 ? -6.711 19.136 14.474 1.00 88.69 109 ASN A N 1
ATOM 860 C CA . ASN A 1 109 ? -5.754 19.235 15.576 1.00 88.69 109 ASN A CA 1
ATOM 861 C C . ASN A 1 109 ? -4.569 18.267 15.440 1.00 88.69 109 ASN A C 1
ATOM 863 O O . ASN A 1 109 ? -3.481 18.584 15.915 1.00 88.69 109 ASN A O 1
ATOM 867 N N . TYR A 1 110 ? -4.774 17.100 14.818 1.00 86.19 110 TYR A N 1
ATOM 868 C CA . TYR A 1 110 ? -3.821 15.985 14.872 1.00 86.19 110 TYR A CA 1
ATOM 869 C C . TYR A 1 110 ? -3.346 15.472 13.509 1.00 86.19 110 TYR A C 1
ATOM 871 O O . TYR A 1 110 ? -2.346 14.757 13.457 1.00 86.19 110 TYR A O 1
ATOM 879 N N . VAL A 1 111 ? -4.014 15.813 12.402 1.00 87.00 111 VAL A N 1
ATOM 880 C CA . VAL A 1 111 ? -3.534 15.455 11.059 1.00 87.00 111 VAL A CA 1
ATOM 881 C C . VAL A 1 111 ? -2.699 16.611 10.521 1.00 87.00 111 VAL A C 1
ATOM 883 O O . VAL A 1 111 ? -3.223 17.586 9.985 1.00 87.00 111 VAL A O 1
ATOM 886 N N . SER A 1 112 ? -1.382 16.494 10.669 1.00 86.31 112 SER A N 1
ATOM 887 C CA . SER A 1 112 ? -0.402 17.456 10.164 1.00 86.31 112 SER A CA 1
ATOM 888 C C . SER A 1 112 ? 0.552 16.810 9.154 1.00 86.31 112 SER A C 1
ATOM 890 O O . SER A 1 112 ? 0.567 15.594 8.956 1.00 86.31 112 SER A O 1
ATOM 892 N N . THR A 1 113 ? 1.339 17.645 8.474 1.00 84.69 113 THR A N 1
ATOM 893 C CA . THR A 1 113 ? 2.412 17.194 7.573 1.00 84.69 113 THR A CA 1
ATOM 894 C C . THR A 1 113 ? 3.654 16.721 8.319 1.00 84.69 113 THR A C 1
ATOM 896 O O . THR A 1 113 ? 4.474 16.009 7.742 1.00 84.69 113 THR A O 1
ATOM 899 N N . ASP A 1 114 ? 3.794 17.112 9.584 1.00 85.31 114 ASP A N 1
ATOM 900 C CA . ASP A 1 114 ? 4.946 16.777 10.406 1.00 85.31 114 ASP A CA 1
ATOM 901 C C . ASP A 1 114 ? 4.727 15.434 11.096 1.00 85.31 114 ASP A C 1
ATOM 903 O O . ASP A 1 114 ? 3.659 15.149 11.639 1.00 85.31 114 ASP A O 1
ATOM 907 N N . ALA A 1 115 ? 5.757 14.590 11.089 1.00 77.94 115 ALA A N 1
ATOM 908 C CA . ALA A 1 115 ? 5.710 13.361 11.862 1.00 77.94 115 ALA A CA 1
ATOM 909 C C . ALA A 1 115 ? 5.747 13.709 13.362 1.00 77.94 115 ALA A C 1
ATOM 911 O O . ALA A 1 115 ? 6.606 14.495 13.770 1.00 77.94 115 ALA A O 1
ATOM 912 N N . PRO A 1 116 ? 4.869 13.122 14.195 1.00 83.81 116 PRO A N 1
ATOM 913 C CA . PRO A 1 116 ? 4.975 13.287 15.637 1.00 83.81 116 PRO A CA 1
ATOM 914 C C . PRO A 1 116 ? 6.319 12.738 16.135 1.00 83.81 116 PRO A C 1
ATOM 916 O O . PRO A 1 116 ? 6.824 11.736 15.621 1.00 83.81 116 PRO A O 1
ATOM 919 N N . GLU A 1 117 ? 6.886 13.376 17.161 1.00 84.88 117 GLU A N 1
ATOM 920 C CA . GLU A 1 117 ? 8.126 12.909 17.799 1.00 84.88 117 GLU A CA 1
ATOM 921 C C . GLU A 1 117 ? 7.943 11.533 18.458 1.00 84.88 117 GLU A C 1
ATOM 923 O O . GLU A 1 117 ? 8.864 10.715 18.469 1.00 84.88 117 GLU A O 1
ATOM 928 N N . ASP A 1 118 ? 6.731 11.259 18.952 1.00 89.50 118 ASP A N 1
ATOM 929 C CA . ASP A 1 118 ? 6.344 9.987 19.551 1.00 89.50 118 ASP A CA 1
ATOM 930 C C . ASP A 1 118 ? 5.040 9.455 18.938 1.00 89.50 118 ASP A C 1
ATOM 932 O O . ASP A 1 118 ? 3.983 10.081 19.000 1.00 89.50 118 ASP A O 1
ATOM 936 N N . PHE A 1 119 ? 5.114 8.250 18.370 1.00 90.94 119 PHE A N 1
ATOM 937 C CA . PHE A 1 119 ? 3.961 7.517 17.840 1.00 90.94 119 PHE A CA 1
ATOM 938 C C . PHE A 1 119 ? 3.258 6.668 18.915 1.00 90.94 119 PHE A C 1
ATOM 940 O O . PHE A 1 119 ? 2.259 5.999 18.632 1.00 90.94 119 PHE A O 1
ATOM 947 N N . GLY A 1 120 ? 3.783 6.632 20.142 1.00 93.62 120 GLY A N 1
ATOM 948 C CA . GLY A 1 120 ? 3.239 5.898 21.276 1.00 93.62 120 GLY A CA 1
ATOM 949 C C . GLY A 1 120 ? 3.000 4.427 20.942 1.00 93.62 120 GLY A C 1
ATOM 950 O O . GLY A 1 120 ? 3.904 3.685 20.542 1.00 93.62 120 GLY A O 1
ATOM 951 N N . ARG A 1 121 ? 1.741 3.987 21.049 1.00 93.00 121 ARG A N 1
ATOM 952 C CA . ARG A 1 121 ? 1.338 2.602 20.735 1.00 93.00 121 ARG A CA 1
ATOM 953 C C . ARG A 1 121 ? 1.534 2.227 19.263 1.00 93.00 121 ARG A C 1
ATOM 955 O O . ARG A 1 121 ? 1.618 1.040 18.959 1.00 93.00 121 ARG A O 1
ATOM 962 N N . LEU A 1 122 ? 1.648 3.210 18.368 1.00 94.38 122 LEU A N 1
ATOM 963 C CA . LEU A 1 122 ? 1.918 3.020 16.942 1.00 94.38 122 LEU A CA 1
ATOM 964 C C . LEU A 1 122 ? 3.416 3.058 16.595 1.00 94.38 122 LEU A C 1
ATOM 966 O O . LEU A 1 122 ? 3.762 2.898 15.427 1.00 94.38 122 LEU A O 1
ATOM 970 N N . SER A 1 123 ? 4.318 3.191 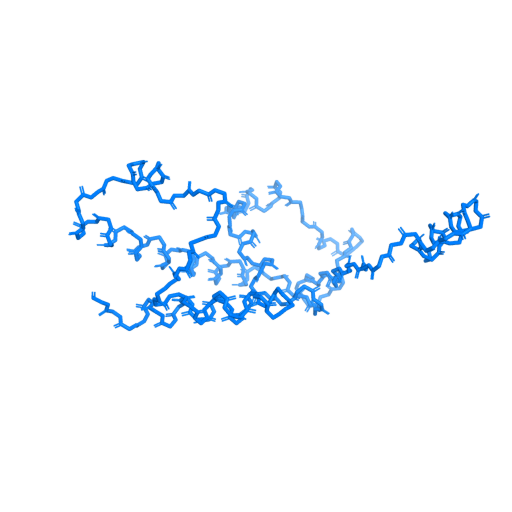17.575 1.00 95.81 123 SER A N 1
ATOM 971 C CA . SER A 1 123 ? 5.780 3.169 17.362 1.00 95.81 123 SER A CA 1
ATOM 972 C C . SER A 1 123 ? 6.247 1.971 16.529 1.00 95.81 123 SER A C 1
ATOM 974 O O . SER A 1 123 ? 6.965 2.140 15.547 1.00 95.81 123 SER A O 1
ATOM 976 N N . LYS A 1 124 ? 5.753 0.763 16.829 1.00 96.62 124 LYS A N 1
ATOM 977 C CA . LYS A 1 124 ? 6.067 -0.447 16.046 1.00 96.62 124 LYS A CA 1
ATOM 978 C C . LYS A 1 124 ? 5.596 -0.365 14.591 1.00 96.62 124 LYS A C 1
ATOM 980 O O . LYS A 1 124 ? 6.260 -0.908 13.710 1.00 96.62 124 LYS A O 1
ATOM 985 N N . ALA A 1 125 ? 4.462 0.288 14.336 1.00 96.75 125 ALA A N 1
ATOM 986 C CA . ALA A 1 125 ? 3.957 0.491 12.981 1.00 96.75 125 ALA A CA 1
ATOM 987 C C . ALA A 1 125 ? 4.853 1.470 12.210 1.00 96.75 125 ALA A C 1
ATOM 989 O O . ALA A 1 125 ? 5.256 1.187 11.080 1.00 96.75 125 ALA A O 1
ATOM 990 N N . TRP A 1 126 ? 5.251 2.567 12.857 1.00 95.38 126 TRP A N 1
ATOM 991 C CA . TRP A 1 126 ? 6.193 3.530 12.293 1.00 95.38 126 TRP A CA 1
ATOM 992 C C . TRP A 1 126 ? 7.565 2.906 12.002 1.00 95.38 126 TRP A C 1
ATOM 994 O O . TRP A 1 126 ? 8.094 3.043 10.899 1.00 95.38 126 TRP A O 1
ATOM 1004 N N . ASP A 1 127 ? 8.115 2.134 12.940 1.00 95.81 127 ASP A N 1
ATOM 1005 C CA . ASP A 1 127 ? 9.377 1.410 12.762 1.00 95.81 127 ASP A CA 1
ATOM 1006 C C . ASP A 1 127 ? 9.339 0.427 11.595 1.00 95.81 127 ASP A C 1
ATOM 1008 O O . ASP A 1 127 ? 10.328 0.281 10.874 1.00 95.81 127 ASP A O 1
ATOM 1012 N N . ALA A 1 128 ? 8.207 -0.253 11.400 1.00 96.94 128 ALA A N 1
ATOM 1013 C CA . ALA A 1 128 ? 8.007 -1.118 10.250 1.00 96.94 128 ALA A CA 1
ATOM 1014 C C . ALA A 1 128 ? 8.006 -0.310 8.946 1.00 96.94 128 ALA A C 1
ATOM 1016 O O . ALA A 1 128 ? 8.728 -0.662 8.015 1.00 96.94 128 ALA A O 1
ATOM 1017 N N . LEU A 1 129 ? 7.277 0.807 8.890 1.00 94.81 129 LEU A N 1
ATOM 1018 C CA . LEU A 1 129 ? 7.209 1.640 7.690 1.00 94.81 129 LEU A CA 1
ATOM 1019 C C . LEU A 1 129 ? 8.579 2.225 7.305 1.00 94.81 129 LEU A C 1
ATOM 1021 O O . LEU A 1 129 ? 8.944 2.215 6.130 1.00 94.81 129 LEU A O 1
ATOM 1025 N N . ARG A 1 130 ? 9.381 2.656 8.287 1.00 94.62 130 ARG A N 1
ATOM 1026 C CA . ARG A 1 130 ? 10.748 3.164 8.057 1.00 94.62 130 ARG A CA 1
ATOM 1027 C C . ARG A 1 130 ? 11.701 2.107 7.495 1.00 94.62 130 ARG A C 1
ATOM 1029 O O . ARG A 1 130 ? 12.696 2.446 6.859 1.00 94.62 130 ARG A O 1
ATOM 1036 N N . LYS A 1 131 ? 11.405 0.822 7.689 1.00 95.38 131 LYS A N 1
ATOM 1037 C CA . LYS A 1 131 ? 12.183 -0.285 7.123 1.00 95.38 131 LYS A CA 1
ATOM 1038 C C . LYS A 1 131 ? 11.718 -0.570 5.699 1.00 95.38 131 LYS A C 1
ATOM 1040 O O . LYS A 1 131 ? 10.968 -1.512 5.463 1.00 95.38 131 LYS A O 1
ATOM 1045 N N . ASN A 1 132 ? 12.203 0.237 4.753 1.00 93.62 132 ASN A N 1
ATOM 1046 C CA . ASN A 1 132 ? 11.954 0.065 3.319 1.00 93.62 132 ASN A CA 1
ATOM 1047 C C . ASN A 1 132 ? 10.453 0.014 2.968 1.00 93.62 132 ASN A C 1
ATOM 1049 O O . ASN A 1 132 ? 10.006 -0.889 2.263 1.00 93.62 132 ASN A O 1
ATOM 1053 N N . LEU A 1 133 ? 9.677 0.962 3.504 1.00 95.31 133 LEU A N 1
ATOM 1054 C CA . LEU A 1 133 ? 8.237 1.089 3.260 1.00 95.31 133 LEU A CA 1
ATOM 1055 C C . LEU A 1 133 ? 7.473 -0.224 3.489 1.00 95.31 133 LEU A C 1
ATOM 1057 O O . LEU A 1 133 ? 6.622 -0.598 2.684 1.00 95.31 133 LEU A O 1
ATOM 1061 N N . ASN A 1 134 ? 7.782 -0.952 4.569 1.00 96.38 134 ASN A N 1
ATOM 1062 C CA . ASN A 1 134 ? 7.118 -2.219 4.872 1.00 96.38 134 ASN A CA 1
ATOM 1063 C C . ASN A 1 134 ? 5.697 -1.982 5.411 1.00 96.38 134 ASN A C 1
ATOM 1065 O O . ASN A 1 134 ? 5.421 -2.058 6.612 1.00 96.38 134 ASN A O 1
ATOM 1069 N N . THR A 1 135 ? 4.791 -1.681 4.487 1.00 96.81 135 THR A N 1
ATOM 1070 C CA . THR A 1 135 ? 3.373 -1.414 4.728 1.00 96.81 135 THR A CA 1
ATOM 1071 C C . THR A 1 135 ? 2.653 -2.623 5.312 1.00 96.81 135 THR A C 1
ATOM 1073 O O . THR A 1 135 ? 1.865 -2.453 6.235 1.00 96.81 135 THR A O 1
ATOM 1076 N N . ALA A 1 136 ? 2.975 -3.842 4.868 1.00 95.56 136 ALA A N 1
ATOM 1077 C CA . ALA A 1 136 ? 2.388 -5.071 5.404 1.00 95.56 136 ALA A CA 1
ATOM 1078 C C . ALA A 1 136 ? 2.649 -5.221 6.916 1.00 95.56 136 ALA A C 1
ATOM 1080 O O . ALA A 1 136 ? 1.720 -5.425 7.701 1.00 95.56 136 ALA A O 1
ATOM 1081 N N . ALA A 1 137 ? 3.904 -5.057 7.350 1.00 96.88 137 ALA A N 1
ATOM 1082 C CA . ALA A 1 137 ? 4.252 -5.114 8.770 1.00 96.88 137 ALA A CA 1
ATOM 1083 C C . ALA A 1 137 ? 3.698 -3.913 9.559 1.00 96.88 137 ALA A C 1
ATOM 1085 O O . ALA A 1 137 ? 3.264 -4.080 10.699 1.00 96.88 137 ALA A O 1
ATOM 1086 N N . CYS A 1 138 ? 3.668 -2.722 8.952 1.00 97.69 138 CYS A N 1
ATOM 1087 C CA . CYS A 1 138 ? 3.060 -1.528 9.542 1.00 97.69 138 CYS A CA 1
ATOM 1088 C C . CYS A 1 138 ? 1.565 -1.739 9.835 1.00 97.69 138 CYS A C 1
ATOM 1090 O O . CYS A 1 138 ? 1.126 -1.567 10.974 1.00 97.69 138 CYS A O 1
ATOM 1092 N N . LEU A 1 139 ? 0.800 -2.205 8.843 1.00 97.31 139 LEU A N 1
ATOM 1093 C CA . LEU A 1 139 ? -0.616 -2.542 8.991 1.00 97.31 139 LEU A CA 1
ATOM 1094 C C . LEU A 1 139 ? -0.817 -3.631 10.049 1.00 97.31 139 LEU A C 1
ATOM 1096 O O . LEU A 1 139 ? -1.671 -3.483 10.920 1.00 97.31 139 LEU A O 1
ATOM 1100 N N . GLY A 1 140 ? 0.011 -4.681 10.044 1.00 96.94 140 GLY A N 1
ATOM 1101 C CA . GLY A 1 140 ? -0.022 -5.720 11.076 1.00 96.94 140 GLY A CA 1
ATOM 1102 C C . GLY A 1 140 ? 0.148 -5.162 12.495 1.00 96.94 140 GLY A C 1
ATOM 1103 O O . GLY A 1 140 ? -0.601 -5.532 13.400 1.00 96.94 140 GLY A O 1
ATOM 1104 N N . ALA A 1 141 ? 1.078 -4.223 12.691 1.00 97.31 141 ALA A N 1
ATOM 1105 C CA . ALA A 1 141 ? 1.278 -3.558 13.977 1.00 97.31 141 ALA A CA 1
ATOM 1106 C C . ALA A 1 141 ? 0.082 -2.673 14.380 1.00 97.31 141 ALA A C 1
ATOM 1108 O O . ALA A 1 141 ? -0.320 -2.708 15.545 1.00 97.31 141 ALA A O 1
ATOM 1109 N N . ILE A 1 142 ? -0.534 -1.949 13.434 1.00 96.94 142 ILE A N 1
ATOM 1110 C CA . ILE A 1 142 ? -1.773 -1.186 13.675 1.00 96.94 142 ILE A CA 1
ATOM 1111 C C . ILE A 1 142 ? -2.894 -2.123 14.151 1.00 96.94 142 ILE A C 1
ATOM 1113 O O . ILE A 1 142 ? -3.509 -1.873 15.188 1.00 96.94 142 ILE A O 1
ATOM 1117 N N . PHE A 1 143 ? -3.128 -3.246 13.463 1.00 96.94 143 PHE A N 1
ATOM 1118 C CA . PHE A 1 143 ? -4.149 -4.215 13.884 1.00 96.94 143 PHE A CA 1
ATOM 1119 C C . PHE A 1 143 ? -3.835 -4.884 15.224 1.00 96.94 143 PHE A C 1
ATOM 1121 O O . PHE A 1 143 ? -4.766 -5.224 15.958 1.00 96.94 143 PHE A O 1
ATOM 1128 N N . GLY A 1 144 ? -2.555 -5.022 15.580 1.00 96.88 144 GLY A N 1
ATOM 1129 C CA . GLY A 1 144 ? -2.136 -5.430 16.921 1.00 96.88 144 GLY A CA 1
ATOM 1130 C C . GLY A 1 144 ? -2.627 -4.464 18.005 1.00 96.88 144 GLY A C 1
ATOM 1131 O O . GLY A 1 144 ? -3.162 -4.902 19.023 1.00 96.88 144 GLY A O 1
ATOM 1132 N N . VAL A 1 145 ? -2.534 -3.150 17.763 1.00 95.38 145 VAL A N 1
ATOM 1133 C CA . VAL A 1 145 ? -3.071 -2.129 18.679 1.00 95.38 145 VAL A CA 1
ATOM 1134 C C . VAL A 1 145 ? -4.590 -2.241 18.787 1.00 95.38 145 VAL A C 1
ATOM 1136 O O . VAL A 1 145 ? -5.107 -2.310 19.903 1.00 95.38 145 VAL A O 1
ATOM 1139 N N . ILE A 1 146 ? -5.294 -2.353 17.656 1.00 95.00 146 ILE A N 1
ATOM 1140 C CA . ILE A 1 146 ? -6.760 -2.500 17.622 1.00 95.00 146 ILE A CA 1
ATOM 1141 C C . ILE A 1 146 ? -7.208 -3.751 18.391 1.00 95.00 146 ILE A C 1
ATOM 1143 O O . ILE A 1 146 ? -8.180 -3.711 19.139 1.00 95.00 146 ILE A O 1
ATOM 1147 N N . GLY A 1 147 ? -6.503 -4.874 18.225 1.00 91.69 147 GLY A N 1
ATOM 1148 C CA . GLY A 1 147 ? -6.820 -6.137 18.898 1.00 91.69 147 GLY A CA 1
ATOM 1149 C C . GLY A 1 147 ? -6.583 -6.125 20.410 1.00 91.69 147 GLY A C 1
ATOM 1150 O O . GLY A 1 147 ? -7.220 -6.889 21.124 1.00 91.69 147 GLY A O 1
ATOM 1151 N N . SER A 1 148 ? -5.709 -5.245 20.904 1.00 88.06 148 SER A N 1
ATOM 1152 C CA . SER A 1 148 ? -5.394 -5.134 22.336 1.00 88.06 148 SER A CA 1
ATOM 1153 C C . SER A 1 148 ? -6.407 -4.322 23.161 1.00 88.06 148 SER A C 1
ATOM 1155 O O . SER A 1 148 ? -6.165 -4.112 24.342 1.00 88.06 148 SER A O 1
ATOM 1157 N N . ASN A 1 149 ? -7.509 -3.875 22.538 1.00 66.94 149 ASN A N 1
ATOM 1158 C CA . ASN A 1 149 ? -8.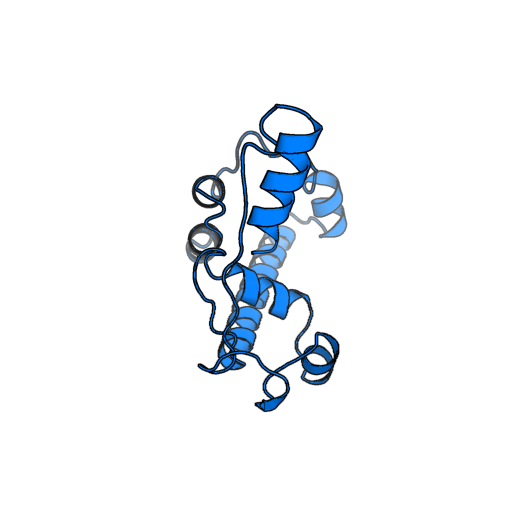694 -3.231 23.127 1.00 66.94 149 ASN A CA 1
ATOM 1159 C C . ASN A 1 149 ? -8.420 -2.273 24.319 1.00 66.94 149 ASN A C 1
ATOM 1161 O O . ASN A 1 149 ? -8.602 -2.675 25.467 1.00 66.94 149 ASN A O 1
ATOM 1165 N N . PRO A 1 150 ? -7.963 -1.027 24.066 1.00 57.91 150 PRO A N 1
ATOM 1166 C CA . PRO A 1 150 ? -7.809 -0.001 25.107 1.00 57.91 150 PRO A CA 1
ATOM 1167 C C . PRO A 1 150 ? -9.098 0.443 25.801 1.00 57.91 150 PRO A C 1
ATOM 1169 O O . PRO A 1 150 ? -10.149 0.585 25.131 1.00 57.91 150 PRO A O 1
#